Protein AF-A0A139MVV5-F1 (afdb_monomer_lite)

Secondary structure (DSSP, 8-state):
-HHHHHHHHHHHHHHHHHHHHHHHHHT----EEEEEEESTT-TT-EEEEEEETTT--EE---TT--EE-----

Sequence (73 aa):
MFDLWENLKYKVKKECHWLKQNVRQFFCKHHYVEGKILWHGVPGIYYDGVKCSKCGKTTEKEDWMTIYDEKED

pLDDT: mean 77.01, std 9.74, range [40.28, 87.5]

Radius of gyration: 17.05 Å; chains: 1; bounding box: 32×26×51 Å

Organism: NCBI:txid315405

Structure (mmCIF, N/CA/C/O backbone):
data_AF-A0A139MVV5-F1
#
_entry.id   AF-A0A139MVV5-F1
#
loop_
_atom_site.group_PDB
_atom_site.id
_atom_site.type_symbol
_atom_site.label_atom_id
_atom_site.label_alt_id
_atom_site.label_comp_id
_atom_site.label_asym_id
_atom_site.label_entity_id
_atom_site.label_seq_id
_atom_site.pdbx_PDB_ins_code
_atom_site.Cartn_x
_atom_site.Cartn_y
_atom_site.Cartn_z
_atom_site.occupancy
_atom_site.B_iso_or_equiv
_atom_site.auth_seq_id
_atom_site.auth_comp_id
_atom_site.auth_asym_id
_atom_site.auth_atom_id
_atom_site.pdbx_PDB_model_num
ATOM 1 N N . MET A 1 1 ? -18.230 8.593 31.151 1.00 59.19 1 MET A N 1
ATOM 2 C CA . MET A 1 1 ? -18.437 7.191 30.707 1.00 59.19 1 MET A CA 1
ATOM 3 C C . MET A 1 1 ? -18.786 7.083 29.209 1.00 59.19 1 MET A C 1
ATOM 5 O O . MET A 1 1 ? -18.649 6.000 28.660 1.00 59.19 1 MET A O 1
ATOM 9 N N . PHE A 1 2 ? -19.152 8.186 28.530 1.00 58.41 2 PHE A N 1
ATOM 10 C CA . PHE A 1 2 ? -19.388 8.244 27.074 1.00 58.41 2 PHE A CA 1
ATOM 11 C C . PHE A 1 2 ? -18.096 8.143 26.230 1.00 58.41 2 PHE A C 1
ATOM 13 O O . PHE A 1 2 ? -18.076 7.417 25.238 1.00 58.41 2 PHE A O 1
ATOM 20 N N . ASP A 1 3 ? -16.991 8.757 26.676 1.00 71.25 3 ASP A N 1
ATOM 21 C CA . ASP A 1 3 ? -15.707 8.765 25.946 1.00 71.25 3 ASP A CA 1
ATOM 22 C C . ASP A 1 3 ? -15.101 7.383 25.698 1.00 71.25 3 ASP A C 1
ATOM 24 O O . ASP A 1 3 ? -14.436 7.145 24.691 1.00 71.25 3 ASP A O 1
ATOM 28 N N . LEU A 1 4 ? -15.318 6.441 26.617 1.00 76.38 4 LEU A N 1
ATOM 29 C CA . LEU A 1 4 ? -14.720 5.113 26.514 1.00 76.38 4 LEU A CA 1
ATOM 30 C C . LEU A 1 4 ? -15.406 4.288 25.417 1.00 76.38 4 LEU A C 1
ATOM 32 O O . LEU A 1 4 ? -14.743 3.541 24.702 1.00 76.38 4 LEU A O 1
ATOM 36 N N . TRP A 1 5 ? -16.718 4.475 25.239 1.00 80.19 5 TRP A N 1
ATOM 37 C CA . TRP A 1 5 ? -17.506 3.781 24.220 1.00 80.19 5 TRP A CA 1
ATOM 38 C C . TRP A 1 5 ? -17.264 4.342 22.818 1.00 80.19 5 TRP A C 1
ATOM 40 O O . TRP A 1 5 ? -17.154 3.579 21.856 1.00 80.19 5 TRP A O 1
ATOM 50 N N . GLU A 1 6 ? -17.114 5.662 22.694 1.00 82.12 6 GLU A N 1
ATOM 51 C CA . GLU A 1 6 ? -16.730 6.299 21.430 1.00 82.12 6 GLU A CA 1
ATOM 52 C C . GLU A 1 6 ? -15.308 5.922 21.005 1.00 82.12 6 GLU A C 1
ATOM 54 O O . GLU A 1 6 ? -15.099 5.531 19.853 1.00 82.12 6 GLU A O 1
ATOM 59 N N . ASN A 1 7 ? -14.352 5.917 21.942 1.00 83.62 7 ASN A N 1
ATOM 60 C CA . ASN A 1 7 ? -12.993 5.449 21.670 1.00 83.62 7 ASN A CA 1
ATOM 61 C C . ASN A 1 7 ? -12.966 3.986 21.218 1.00 83.62 7 ASN A C 1
ATOM 63 O O . ASN A 1 7 ? -12.239 3.643 20.282 1.00 83.62 7 ASN A O 1
ATOM 67 N N . LEU A 1 8 ? -13.778 3.120 21.834 1.00 85.31 8 LEU A N 1
ATOM 68 C CA . LEU A 1 8 ? -13.861 1.716 21.434 1.00 85.31 8 LEU A CA 1
ATOM 69 C C . LEU A 1 8 ? -14.419 1.572 20.010 1.00 85.31 8 LEU A C 1
ATOM 71 O O . LEU A 1 8 ? -13.834 0.862 19.192 1.00 85.31 8 LEU A O 1
ATOM 75 N N . LYS A 1 9 ? -15.501 2.294 19.681 1.00 82.94 9 LYS A N 1
ATOM 76 C CA . LYS A 1 9 ? -16.079 2.317 18.325 1.00 82.94 9 LYS A CA 1
ATOM 7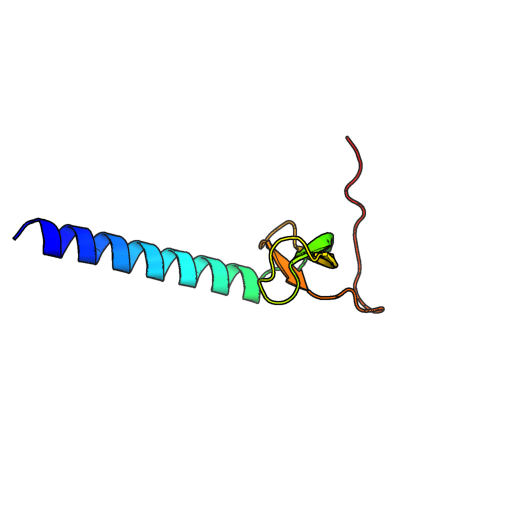7 C C . LYS A 1 9 ? -15.075 2.807 17.289 1.00 82.94 9 LYS A C 1
ATOM 79 O O . LYS A 1 9 ? -14.959 2.203 16.222 1.00 82.94 9 LYS A O 1
ATOM 84 N N . TYR A 1 10 ? -14.342 3.876 17.597 1.00 85.06 10 TYR A N 1
ATOM 85 C CA . TYR A 1 10 ? -13.313 4.407 16.710 1.00 85.06 10 TYR A CA 1
ATOM 86 C C . TYR A 1 10 ? -12.209 3.376 16.465 1.00 85.06 10 TYR A C 1
ATOM 88 O O . TYR A 1 10 ? -11.843 3.122 15.315 1.00 85.06 10 TYR A O 1
ATOM 96 N N . LYS A 1 11 ? -11.729 2.726 17.530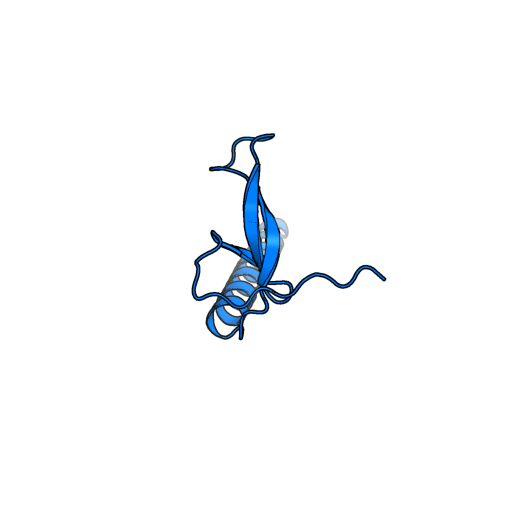 1.00 86.69 11 LYS A N 1
ATOM 97 C CA . LYS A 1 11 ? -10.681 1.706 17.446 1.00 86.69 11 LYS A CA 1
ATOM 98 C C . LYS A 1 11 ? -11.137 0.511 16.608 1.00 86.69 11 LYS A C 1
ATOM 100 O O . LYS A 1 11 ? -10.455 0.157 15.655 1.00 86.69 11 LYS A O 1
ATOM 105 N N . VAL A 1 12 ? -12.334 -0.021 16.859 1.00 86.81 12 VAL A N 1
ATOM 106 C CA . VAL A 1 12 ? -12.916 -1.118 16.062 1.00 86.81 12 VAL A CA 1
ATOM 107 C C . VAL A 1 12 ? -13.083 -0.717 14.596 1.00 86.81 12 VAL A C 1
ATOM 109 O O . VAL A 1 12 ? -12.725 -1.481 13.702 1.00 86.81 12 VAL A O 1
ATOM 112 N N . LYS A 1 13 ? -13.571 0.497 14.315 1.00 87.50 13 LYS A N 1
ATOM 113 C CA . LYS A 1 13 ? -13.725 0.989 12.939 1.00 87.50 13 LYS A CA 1
ATOM 114 C C . LYS A 1 13 ? -12.376 1.102 12.224 1.00 87.50 13 LYS A C 1
ATOM 116 O O . LYS A 1 13 ? -12.289 0.749 11.048 1.00 87.50 13 LYS A O 1
ATOM 121 N N . LYS A 1 14 ? -11.337 1.555 12.930 1.00 87.12 14 LYS A N 1
ATOM 122 C CA . LYS A 1 14 ? -9.966 1.644 12.415 1.00 87.12 14 LYS A CA 1
ATOM 123 C C . LYS A 1 14 ? -9.392 0.259 12.111 1.00 87.12 14 LYS A C 1
ATOM 125 O O . LYS A 1 14 ? -8.905 0.056 11.002 1.00 87.12 14 LYS A O 1
ATOM 130 N N . GLU A 1 15 ? -9.529 -0.693 13.030 1.00 87.31 15 GLU A N 1
ATOM 131 C CA . GLU A 1 15 ? -9.088 -2.081 12.828 1.00 87.31 15 GLU A CA 1
ATOM 132 C C . GLU A 1 15 ? -9.830 -2.746 11.660 1.00 87.31 15 GLU A C 1
ATOM 134 O O . GLU A 1 15 ? -9.207 -3.323 10.772 1.00 87.31 15 GLU A O 1
ATOM 139 N N . CYS A 1 16 ? -11.158 -2.599 11.577 1.00 85.25 16 CYS A N 1
ATOM 140 C CA . CYS A 1 16 ? -11.938 -3.119 10.452 1.00 85.25 16 CYS A CA 1
ATOM 141 C C . CYS A 1 16 ? -11.535 -2.485 9.116 1.00 85.25 16 CYS A C 1
ATOM 143 O O . CYS A 1 16 ? -11.520 -3.170 8.093 1.00 85.25 16 CYS A O 1
ATOM 145 N N . HIS A 1 17 ? -11.235 -1.185 9.099 1.00 85.06 17 HIS A N 1
ATOM 146 C CA . HIS A 1 17 ? -10.753 -0.510 7.899 1.00 85.06 17 HIS A CA 1
ATOM 147 C C . HIS A 1 17 ? -9.385 -1.053 7.472 1.00 85.06 17 HIS A C 1
ATOM 149 O O . HIS A 1 17 ? -9.194 -1.369 6.298 1.00 85.06 17 HIS A O 1
ATOM 155 N N . TRP A 1 18 ? -8.471 -1.227 8.428 1.00 83.12 18 TRP A N 1
ATOM 156 C CA . TRP A 1 18 ? -7.146 -1.792 8.190 1.00 83.12 18 TRP A CA 1
ATOM 157 C C . TRP A 1 18 ? -7.233 -3.232 7.662 1.00 83.12 18 TRP A C 1
ATOM 159 O O . TRP A 1 18 ? -6.658 -3.546 6.622 1.00 83.12 18 TRP A O 1
ATOM 169 N N . LEU A 1 19 ? -8.048 -4.088 8.286 1.00 82.75 19 LEU A N 1
ATOM 170 C CA . LEU A 1 19 ? -8.325 -5.452 7.816 1.00 82.75 19 LEU A CA 1
ATOM 171 C C . LEU A 1 19 ? -8.882 -5.473 6.389 1.00 82.75 19 LEU A C 1
ATOM 173 O O . LEU A 1 19 ? -8.373 -6.204 5.542 1.00 82.75 19 LEU A O 1
ATOM 177 N N . LYS A 1 20 ? -9.888 -4.641 6.090 1.00 81.12 20 LYS A N 1
ATOM 178 C CA . LYS A 1 20 ? -10.460 -4.543 4.737 1.00 81.12 20 LYS A CA 1
ATOM 179 C C . LYS A 1 20 ? -9.424 -4.101 3.706 1.00 81.12 20 LYS A C 1
ATOM 181 O O . LYS A 1 20 ? -9.405 -4.648 2.605 1.00 81.12 20 LYS A O 1
ATOM 186 N N . GLN A 1 21 ? -8.569 -3.135 4.044 1.00 77.06 21 GLN A N 1
ATOM 187 C CA . GLN A 1 21 ? -7.493 -2.697 3.156 1.00 77.06 21 GLN A CA 1
ATOM 188 C C . GLN A 1 21 ? -6.479 -3.813 2.900 1.00 77.06 21 GLN A C 1
ATOM 190 O O . GLN A 1 21 ? -6.153 -4.057 1.740 1.00 77.06 21 GLN A O 1
ATOM 195 N N . ASN A 1 22 ? -6.048 -4.532 3.937 1.00 76.00 22 ASN A N 1
ATOM 196 C CA . ASN A 1 22 ? -5.106 -5.640 3.784 1.00 76.00 22 ASN A CA 1
ATOM 197 C C . ASN A 1 22 ? -5.688 -6.782 2.951 1.00 76.00 22 ASN A C 1
ATOM 199 O O . ASN A 1 22 ? -5.054 -7.221 1.997 1.00 76.00 22 ASN A O 1
ATOM 203 N N . VAL A 1 23 ? -6.917 -7.223 3.240 1.00 77.62 23 VAL A N 1
ATOM 204 C CA . VAL A 1 23 ? -7.589 -8.269 2.448 1.00 77.62 23 VAL A CA 1
ATOM 205 C C . VAL A 1 23 ? -7.707 -7.834 0.988 1.00 77.62 23 VAL A C 1
ATOM 207 O O . VAL A 1 23 ? -7.384 -8.602 0.081 1.00 77.62 23 VAL A O 1
ATOM 210 N N . ARG A 1 24 ? -8.088 -6.574 0.740 1.00 72.06 24 ARG A N 1
ATOM 211 C CA . ARG A 1 24 ? -8.136 -6.029 -0.619 1.00 72.06 24 ARG A CA 1
ATOM 212 C C . ARG A 1 24 ? -6.764 -6.054 -1.284 1.00 72.06 24 ARG A C 1
ATOM 214 O O . ARG A 1 24 ? -6.715 -6.365 -2.462 1.00 72.06 24 ARG A O 1
ATOM 221 N N . GLN A 1 25 ? -5.679 -5.741 -0.576 1.00 69.12 25 GLN A N 1
ATOM 222 C CA . GLN A 1 25 ? -4.318 -5.793 -1.119 1.00 69.12 25 GLN A CA 1
ATOM 223 C C . GLN A 1 25 ? -3.861 -7.222 -1.435 1.00 69.12 25 GLN A C 1
ATOM 225 O O . GLN A 1 25 ? -3.278 -7.418 -2.496 1.00 69.12 25 GLN A O 1
ATOM 230 N N . PHE A 1 26 ? -4.166 -8.202 -0.579 1.00 73.75 26 PHE A N 1
ATOM 231 C CA . PHE A 1 26 ? -3.800 -9.610 -0.787 1.00 73.75 26 PHE A CA 1
ATOM 232 C C . PHE A 1 26 ? -4.487 -10.235 -2.006 1.00 73.75 26 PHE A C 1
ATOM 234 O O . PHE A 1 26 ? -3.845 -10.938 -2.779 1.00 73.75 26 PHE A O 1
ATOM 241 N N . PHE A 1 27 ? -5.779 -9.960 -2.202 1.00 73.62 27 PHE A N 1
ATOM 242 C CA . PHE A 1 27 ? -6.543 -10.498 -3.335 1.00 73.62 27 PHE A CA 1
ATOM 243 C C . PHE A 1 27 ? -6.579 -9.560 -4.550 1.00 73.62 27 PHE A C 1
ATOM 245 O O . PHE A 1 27 ? -7.252 -9.850 -5.543 1.00 73.62 27 PHE A O 1
ATOM 252 N N . CYS A 1 28 ? -5.892 -8.414 -4.504 1.00 77.19 28 CYS A N 1
ATOM 253 C CA . CYS A 1 28 ? -5.890 -7.484 -5.624 1.00 77.19 28 CYS A CA 1
ATOM 254 C C . CYS A 1 28 ? -5.128 -8.096 -6.798 1.00 77.19 28 CYS A C 1
ATOM 256 O O . CYS A 1 28 ? -3.909 -8.230 -6.750 1.00 77.19 28 CYS A O 1
ATOM 258 N N . LYS A 1 29 ? -5.817 -8.338 -7.920 1.00 79.50 29 LYS A N 1
ATOM 259 C CA . LYS A 1 29 ? -5.139 -8.441 -9.216 1.00 79.50 29 LYS A CA 1
ATOM 260 C C . LYS A 1 29 ? -4.562 -7.065 -9.549 1.00 79.50 29 LYS A C 1
ATOM 262 O O . LYS A 1 29 ? -5.294 -6.180 -10.013 1.00 79.50 29 LYS A O 1
ATOM 267 N N . HIS A 1 30 ? -3.294 -6.871 -9.196 1.00 79.56 30 HIS A N 1
ATOM 268 C CA . HIS A 1 30 ? -2.631 -5.578 -9.252 1.00 79.56 30 HIS A CA 1
ATOM 269 C C . HIS A 1 30 ? -2.660 -5.006 -10.671 1.00 79.56 30 HIS A C 1
ATOM 271 O O . HIS A 1 30 ? -2.305 -5.668 -11.640 1.00 79.56 30 HIS A O 1
ATOM 277 N N . HIS A 1 31 ? -3.138 -3.769 -10.762 1.00 82.25 31 HIS A N 1
ATOM 278 C CA . HIS A 1 31 ? -3.035 -2.924 -11.943 1.00 82.25 31 HIS A CA 1
ATOM 279 C C . HIS A 1 31 ? -2.089 -1.792 -11.571 1.00 82.25 31 HIS A C 1
ATOM 281 O O . HIS A 1 31 ? -2.497 -0.857 -10.875 1.00 82.25 31 HIS A O 1
ATOM 287 N N . TYR A 1 32 ? -0.819 -1.971 -11.907 1.00 82.75 32 TYR A N 1
ATOM 288 C CA . TYR A 1 32 ? 0.242 -1.030 -11.589 1.00 82.75 32 TYR A CA 1
ATOM 289 C C . TYR A 1 32 ? 0.290 0.062 -12.651 1.00 82.75 32 TYR A C 1
ATOM 291 O O . TYR A 1 32 ? 0.270 -0.236 -13.841 1.00 82.75 32 TYR A O 1
ATOM 299 N N . VAL A 1 33 ? 0.314 1.306 -12.194 1.00 84.31 33 VAL A N 1
ATOM 300 C CA . VAL A 1 33 ? 0.555 2.497 -13.008 1.00 84.31 33 VAL A CA 1
ATOM 301 C C . VAL A 1 33 ? 1.837 3.158 -12.526 1.00 84.31 33 VAL A C 1
ATOM 303 O O . VAL A 1 33 ? 2.232 2.954 -11.369 1.00 84.31 33 VAL A O 1
ATOM 306 N N . GLU A 1 34 ? 2.497 3.916 -13.394 1.00 84.25 34 GLU A N 1
ATOM 307 C CA . GLU A 1 34 ? 3.678 4.679 -12.995 1.00 84.25 34 GLU A CA 1
ATOM 308 C 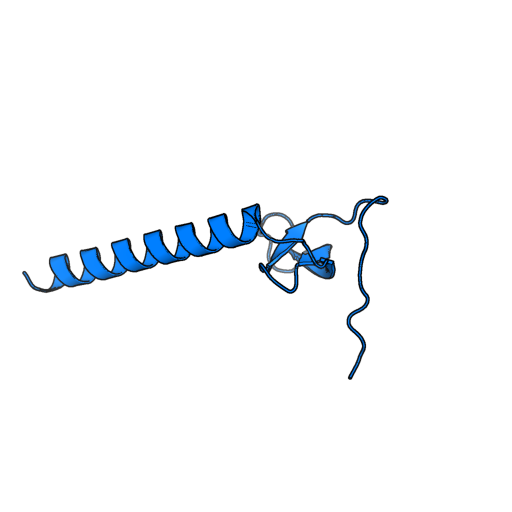C . GLU A 1 34 ? 3.323 5.680 -11.894 1.00 84.25 34 GLU A C 1
ATOM 310 O O . GLU A 1 34 ? 2.248 6.280 -11.869 1.00 84.25 34 GLU A O 1
ATOM 315 N N . GLY A 1 35 ? 4.207 5.813 -10.912 1.00 80.06 35 GLY A N 1
ATOM 316 C CA . GLY A 1 35 ? 3.967 6.696 -9.788 1.00 80.06 35 GLY A CA 1
ATOM 317 C C . GLY A 1 35 ? 5.231 6.986 -9.003 1.00 80.06 35 GLY A C 1
ATOM 318 O O . GLY A 1 35 ? 6.214 6.255 -9.044 1.00 80.06 35 GLY A O 1
ATOM 319 N N . LYS A 1 36 ? 5.188 8.069 -8.234 1.00 78.25 36 LYS A N 1
ATOM 320 C CA . LYS A 1 36 ? 6.285 8.458 -7.350 1.00 78.25 36 LYS A CA 1
ATOM 321 C C . LYS A 1 36 ? 6.076 7.865 -5.964 1.00 78.25 36 LYS A C 1
ATOM 323 O O . LYS A 1 36 ? 5.015 8.054 -5.363 1.00 78.25 36 LYS A O 1
ATOM 328 N N . ILE A 1 37 ? 7.081 7.163 -5.451 1.00 79.38 37 ILE A N 1
ATOM 329 C CA . ILE A 1 37 ? 7.061 6.576 -4.108 1.00 79.38 37 ILE A CA 1
ATOM 330 C C . ILE A 1 37 ? 7.945 7.416 -3.194 1.00 79.38 37 ILE A C 1
ATOM 332 O O . ILE A 1 37 ? 9.042 7.819 -3.569 1.00 79.38 37 ILE A O 1
ATOM 336 N N . LEU A 1 38 ? 7.450 7.714 -1.993 1.00 76.75 38 LEU A N 1
ATOM 337 C CA . LEU A 1 38 ? 8.200 8.463 -0.990 1.00 76.75 38 LEU A CA 1
ATOM 338 C C . LEU A 1 38 ? 9.304 7.573 -0.402 1.00 76.75 38 LEU A C 1
ATOM 340 O O . LEU A 1 38 ? 9.016 6.501 0.137 1.00 76.75 38 LEU A O 1
ATOM 344 N N . TRP A 1 39 ? 10.556 8.020 -0.465 1.00 68.56 39 TRP A N 1
ATOM 345 C CA . TRP A 1 39 ? 11.692 7.250 0.038 1.00 68.56 39 TRP A CA 1
ATOM 346 C C . TRP A 1 39 ? 11.723 7.244 1.568 1.00 68.56 39 TRP A C 1
ATOM 348 O O . TRP A 1 39 ? 11.903 8.286 2.193 1.00 68.56 39 TRP A O 1
ATOM 358 N N . HIS A 1 40 ? 11.516 6.071 2.179 1.00 64.44 40 HIS A N 1
ATOM 359 C CA . HIS A 1 40 ? 11.663 5.819 3.623 1.00 64.44 40 HIS A CA 1
ATOM 360 C C . HIS A 1 40 ? 11.015 6.855 4.571 1.00 64.44 40 HIS A C 1
ATOM 362 O O . HIS A 1 40 ? 11.481 7.063 5.688 1.00 64.44 40 HIS A O 1
ATOM 368 N N . GLY A 1 41 ? 9.920 7.503 4.160 1.00 62.91 41 GLY A N 1
ATOM 369 C CA . GLY A 1 41 ? 9.249 8.510 4.990 1.00 62.91 41 GLY A CA 1
ATOM 370 C C . GLY A 1 41 ? 9.944 9.876 5.035 1.00 62.91 41 GLY A C 1
ATOM 371 O O . GLY A 1 41 ? 9.516 10.728 5.811 1.00 62.91 41 GLY A O 1
ATOM 372 N N . VAL A 1 42 ? 10.975 10.106 4.214 1.00 68.75 42 VAL A N 1
ATOM 373 C CA . VAL A 1 42 ? 11.650 11.404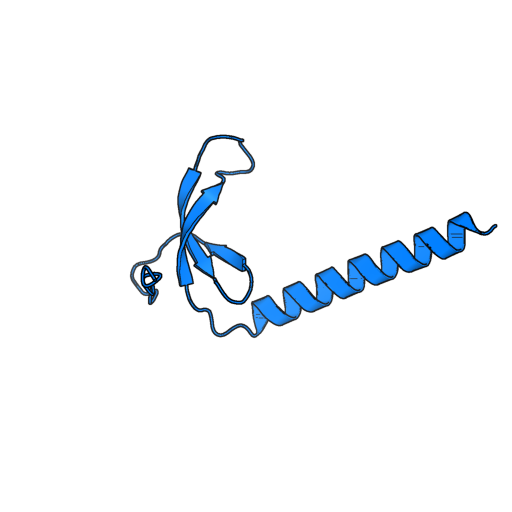 4.089 1.00 68.75 42 VAL A CA 1
ATOM 374 C C . VAL A 1 42 ? 10.816 12.319 3.183 1.00 68.75 42 VAL A C 1
ATOM 376 O O . VAL A 1 42 ? 10.653 12.025 1.996 1.00 68.75 42 VAL A O 1
ATOM 379 N N . PRO A 1 43 ? 10.276 13.439 3.697 1.00 67.94 43 PRO A N 1
ATOM 380 C CA . PRO A 1 43 ? 9.530 14.386 2.877 1.00 67.94 43 PRO A CA 1
ATOM 381 C C . PRO A 1 43 ? 10.429 14.978 1.785 1.00 67.94 43 PRO A C 1
ATOM 383 O O . PRO A 1 43 ? 11.517 15.468 2.073 1.00 67.94 43 PRO A O 1
ATOM 386 N N . GLY A 1 44 ? 9.964 14.961 0.535 1.00 69.50 44 GLY A N 1
ATOM 387 C CA . GLY A 1 44 ? 10.647 15.613 -0.590 1.00 69.50 44 GLY A CA 1
ATOM 388 C C . GLY A 1 44 ? 11.592 14.722 -1.399 1.00 69.50 44 GLY A C 1
ATOM 389 O O . GLY A 1 44 ? 12.030 15.153 -2.462 1.00 69.50 44 GLY A O 1
ATOM 390 N N . ILE A 1 45 ? 11.854 13.486 -0.964 1.00 73.00 45 ILE A N 1
ATOM 391 C CA . ILE A 1 45 ? 12.613 12.50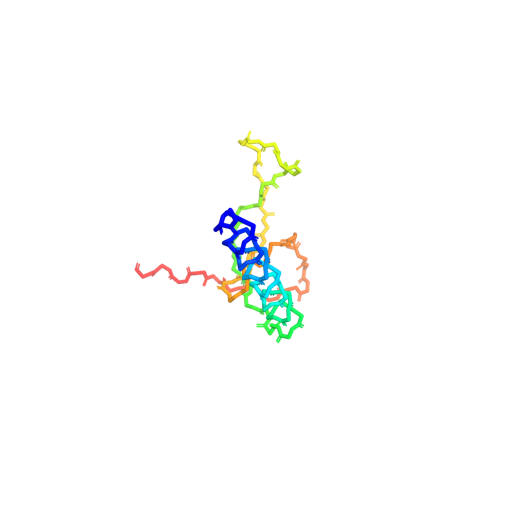8 -1.753 1.00 73.00 45 ILE A CA 1
ATOM 392 C C . ILE A 1 45 ? 11.638 11.476 -2.309 1.00 73.00 45 ILE A C 1
ATOM 394 O O . ILE A 1 45 ? 11.041 10.692 -1.568 1.00 73.00 45 ILE A O 1
ATOM 398 N N . TYR A 1 46 ? 11.482 11.497 -3.628 1.00 75.69 46 TYR A N 1
ATOM 399 C CA . TYR A 1 46 ? 10.647 10.560 -4.360 1.00 75.69 46 TYR A CA 1
ATOM 400 C C . TYR A 1 46 ? 11.505 9.762 -5.330 1.00 75.69 46 TYR A C 1
ATOM 402 O O . TYR A 1 46 ? 12.371 10.337 -5.988 1.00 75.69 46 TYR A O 1
ATOM 410 N N . TYR A 1 47 ? 11.239 8.466 -5.431 1.00 78.31 47 TYR A N 1
ATOM 411 C CA . TYR A 1 47 ? 11.808 7.609 -6.463 1.00 78.31 47 TYR A CA 1
ATOM 412 C C . TYR A 1 47 ? 10.713 7.111 -7.399 1.00 78.31 47 TYR A C 1
ATOM 414 O O . TYR A 1 47 ? 9.532 7.048 -7.029 1.00 78.31 47 TYR A O 1
ATOM 422 N N . ASP A 1 48 ? 11.123 6.782 -8.619 1.00 79.56 48 ASP A N 1
ATOM 423 C CA . ASP A 1 48 ? 10.234 6.212 -9.616 1.00 79.56 48 ASP A CA 1
ATOM 424 C C . ASP A 1 48 ? 9.866 4.792 -9.199 1.00 79.56 48 ASP A C 1
ATOM 426 O O . ASP A 1 48 ? 10.716 3.946 -8.912 1.00 79.56 48 ASP A O 1
ATOM 430 N N . GLY A 1 49 ? 8.572 4.533 -9.137 1.00 84.50 49 GLY A N 1
ATOM 431 C CA . GLY A 1 49 ? 8.047 3.219 -8.848 1.00 84.50 49 GLY A CA 1
ATOM 432 C C . GLY A 1 49 ? 6.685 3.051 -9.479 1.00 84.50 49 GLY A C 1
ATOM 433 O O . GLY A 1 49 ? 6.286 3.776 -10.393 1.00 84.50 49 GLY A O 1
ATOM 434 N N . VAL A 1 50 ? 5.954 2.067 -8.985 1.00 85.12 50 VAL A N 1
ATOM 435 C CA . VAL A 1 50 ? 4.609 1.802 -9.462 1.00 85.12 50 VAL A CA 1
ATOM 436 C C . VAL A 1 50 ? 3.628 1.790 -8.314 1.00 85.12 50 VAL A C 1
ATOM 438 O O . VAL A 1 50 ? 3.904 1.311 -7.209 1.00 85.12 50 VAL A O 1
ATOM 441 N N . LYS A 1 51 ? 2.440 2.321 -8.579 1.00 87.38 51 LYS A N 1
ATOM 442 C CA . LYS A 1 51 ? 1.331 2.334 -7.636 1.00 87.38 51 LYS A CA 1
ATOM 443 C C . LYS A 1 51 ? 0.179 1.542 -8.214 1.00 87.38 51 LYS A C 1
ATOM 445 O O . LYS A 1 51 ? -0.193 1.695 -9.369 1.00 87.38 51 LYS A O 1
ATOM 450 N N . CYS A 1 52 ? -0.428 0.686 -7.404 1.00 85.31 52 CYS A N 1
ATOM 451 C CA . CYS A 1 52 ? -1.635 0.006 -7.825 1.00 85.31 52 CYS A CA 1
ATOM 452 C C . CYS A 1 52 ? -2.832 0.963 -7.751 1.00 85.31 52 CYS A C 1
ATOM 454 O O . CYS A 1 52 ? -3.228 1.359 -6.652 1.00 85.31 52 CYS A O 1
ATOM 456 N N . SER A 1 53 ? -3.466 1.262 -8.888 1.00 82.75 53 SER A N 1
ATOM 457 C CA . SER A 1 53 ? -4.660 2.128 -8.949 1.00 82.75 53 SER A CA 1
ATOM 458 C C . SER A 1 53 ? -5.834 1.587 -8.119 1.00 82.75 53 SER A C 1
ATOM 460 O O . SER A 1 53 ? -6.637 2.341 -7.575 1.00 82.75 53 SER A O 1
ATOM 462 N N . LYS A 1 54 ? -5.917 0.260 -7.952 1.00 81.62 54 LYS A N 1
ATOM 463 C CA . LYS A 1 54 ? -7.016 -0.411 -7.239 1.00 81.62 54 LYS A CA 1
ATOM 464 C C . LYS A 1 54 ? -6.854 -0.446 -5.723 1.00 81.62 54 LYS A C 1
ATOM 466 O O . LYS A 1 54 ? -7.845 -0.293 -5.014 1.00 81.62 54 LYS A O 1
ATOM 471 N N . CYS A 1 55 ? -5.660 -0.741 -5.213 1.00 81.44 55 CYS A N 1
ATOM 472 C CA . CYS A 1 55 ? -5.438 -0.961 -3.775 1.00 81.44 55 CYS A CA 1
ATOM 473 C C . CYS A 1 55 ? -4.446 0.022 -3.142 1.00 81.44 55 CYS A C 1
ATOM 475 O O . CYS A 1 55 ? -4.229 -0.033 -1.932 1.00 81.44 55 CYS A O 1
ATOM 477 N N . GLY A 1 56 ? -3.848 0.911 -3.939 1.00 78.19 56 GLY A N 1
ATOM 478 C CA . GLY A 1 56 ? -2.916 1.940 -3.485 1.00 78.19 56 GLY A CA 1
ATOM 479 C C . GLY A 1 56 ? -1.533 1.426 -3.090 1.00 78.19 56 GLY A C 1
ATOM 480 O O . GLY A 1 56 ? -0.712 2.230 -2.666 1.00 78.19 56 GLY A O 1
ATOM 481 N N . LYS A 1 57 ? -1.267 0.117 -3.219 1.00 82.81 57 LYS A N 1
ATOM 482 C CA . LYS A 1 57 ? 0.035 -0.479 -2.903 1.00 82.81 57 LYS A CA 1
ATOM 483 C C . LYS A 1 57 ? 1.103 0.103 -3.826 1.00 82.81 57 LY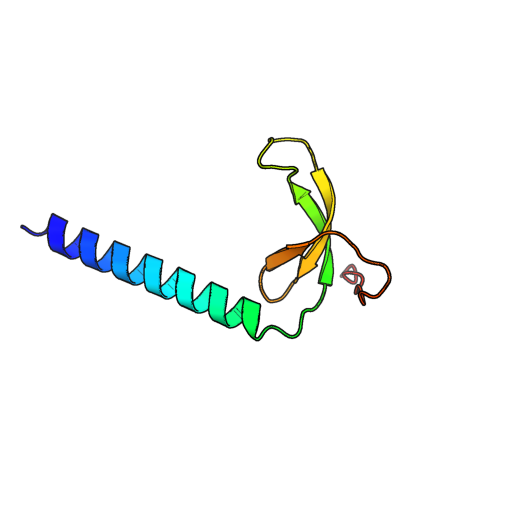S A C 1
ATOM 485 O O . LYS A 1 57 ? 0.937 0.057 -5.043 1.00 82.81 57 LYS A O 1
ATOM 490 N N . THR A 1 58 ? 2.167 0.630 -3.243 1.00 85.31 58 THR A N 1
ATOM 491 C CA . THR A 1 58 ? 3.341 1.142 -3.949 1.00 85.31 58 THR A CA 1
ATOM 492 C C . THR A 1 58 ? 4.468 0.124 -3.868 1.00 85.31 58 THR A C 1
ATOM 494 O O . THR A 1 58 ? 4.676 -0.468 -2.808 1.00 85.31 58 THR A O 1
ATOM 497 N N . THR A 1 59 ? 5.173 -0.095 -4.968 1.00 83.50 59 THR A N 1
ATOM 498 C CA . THR A 1 59 ? 6.334 -0.987 -5.031 1.00 83.50 59 THR A CA 1
ATOM 499 C C . THR A 1 59 ? 7.315 -0.487 -6.079 1.00 83.50 59 THR A C 1
ATOM 501 O O . THR A 1 59 ? 6.937 0.254 -6.986 1.00 83.50 59 THR A O 1
ATOM 504 N N . GLU A 1 60 ? 8.576 -0.876 -5.952 1.00 84.06 60 GLU A N 1
ATOM 505 C CA . GLU A 1 60 ? 9.568 -0.642 -6.998 1.00 84.06 60 GLU A CA 1
ATOM 506 C C . GLU A 1 60 ? 9.150 -1.329 -8.305 1.00 84.06 60 GLU A C 1
ATOM 508 O O . GLU A 1 60 ? 8.458 -2.351 -8.298 1.00 84.06 60 GLU A O 1
ATOM 513 N N . LYS A 1 61 ? 9.524 -0.710 -9.427 1.00 81.75 61 LYS A N 1
ATOM 514 C CA . LYS A 1 61 ? 9.289 -1.236 -10.771 1.00 81.75 61 LYS A CA 1
ATOM 515 C C . LYS A 1 61 ? 10.240 -2.407 -11.000 1.00 81.75 61 LYS A C 1
ATOM 517 O O . LYS A 1 61 ? 11.449 -2.216 -10.997 1.00 81.75 61 LYS A O 1
ATOM 522 N N . GLU A 1 62 ? 9.692 -3.597 -11.214 1.00 79.19 62 GLU A N 1
ATOM 523 C CA . GLU A 1 62 ? 10.468 -4.781 -11.595 1.00 79.19 62 GLU A CA 1
ATOM 524 C C . GLU A 1 62 ? 10.188 -5.150 -13.060 1.00 79.19 62 GLU A C 1
ATOM 526 O O . GLU A 1 62 ? 9.071 -4.965 -13.547 1.00 79.19 62 GLU A O 1
ATOM 531 N N . ASP A 1 63 ? 11.180 -5.703 -13.762 1.00 76.75 63 ASP A N 1
ATOM 532 C CA . ASP A 1 63 ? 11.140 -5.921 -15.222 1.00 76.75 63 ASP A CA 1
ATOM 533 C C . ASP A 1 63 ? 10.028 -6.868 -15.699 1.00 76.75 63 ASP A C 1
ATOM 535 O O . ASP A 1 63 ? 9.586 -6.811 -16.844 1.00 76.75 63 ASP A O 1
ATOM 539 N N . TRP A 1 64 ? 9.556 -7.755 -14.824 1.00 75.19 64 TRP A N 1
ATOM 540 C CA . TRP A 1 64 ? 8.477 -8.698 -15.123 1.00 75.19 64 TRP A CA 1
ATOM 541 C C . TRP A 1 64 ? 7.077 -8.109 -14.887 1.00 75.19 64 TRP A C 1
ATOM 543 O O . TRP A 1 64 ? 6.076 -8.764 -15.193 1.00 75.19 64 TRP A O 1
ATOM 553 N N . MET A 1 65 ? 6.971 -6.899 -14.323 1.00 76.62 65 MET A N 1
ATOM 554 C CA . MET A 1 65 ? 5.684 -6.272 -14.032 1.00 76.62 65 MET A CA 1
ATOM 555 C C . MET A 1 65 ? 5.057 -5.668 -15.289 1.00 76.62 65 MET A C 1
ATOM 557 O O . MET A 1 65 ? 5.678 -4.913 -16.030 1.00 76.62 65 MET A O 1
ATOM 561 N N . THR A 1 66 ? 3.766 -5.931 -15.490 1.00 78.75 66 THR A N 1
ATOM 562 C CA . THR A 1 66 ? 2.970 -5.199 -16.481 1.00 78.75 66 THR A CA 1
ATOM 563 C C . THR A 1 66 ? 2.526 -3.868 -15.891 1.00 78.75 66 THR A C 1
ATOM 565 O O . THR A 1 66 ? 1.728 -3.836 -14.947 1.00 78.75 66 THR A O 1
ATOM 568 N N . ILE A 1 67 ? 3.034 -2.783 -16.466 1.00 81.44 67 ILE A N 1
ATOM 569 C CA . ILE A 1 67 ? 2.695 -1.414 -16.088 1.00 81.44 67 ILE A CA 1
ATOM 570 C C . ILE A 1 67 ? 1.787 -0.853 -17.160 1.00 81.44 67 ILE A C 1
ATOM 572 O O . ILE A 1 67 ? 2.048 -0.999 -18.352 1.00 81.44 67 ILE A O 1
ATOM 576 N N . TYR A 1 68 ? 0.698 -0.260 -16.709 1.00 79.38 68 TYR A N 1
ATOM 577 C CA . TYR A 1 68 ? -0.256 0.403 -17.567 1.00 79.38 68 TYR A CA 1
ATOM 578 C C . TYR A 1 68 ? 0.024 1.895 -17.488 1.00 79.38 68 TYR A C 1
ATOM 580 O O . TYR A 1 68 ? 0.063 2.448 -16.387 1.00 79.38 68 TYR A O 1
ATOM 588 N N . ASP A 1 69 ? 0.192 2.535 -18.637 1.00 69.44 69 ASP A N 1
ATOM 589 C CA . ASP A 1 69 ? 0.214 3.989 -18.694 1.00 69.44 69 ASP A CA 1
ATOM 590 C C . ASP A 1 69 ? -1.162 4.498 -18.250 1.00 69.44 69 ASP A C 1
ATOM 592 O O . ASP A 1 69 ? -2.201 4.004 -18.714 1.00 69.44 69 ASP A O 1
ATOM 596 N N . GLU A 1 70 ? -1.193 5.451 -17.315 1.00 60.09 70 GLU A N 1
ATOM 597 C CA . GLU A 1 70 ? -2.399 6.252 -17.127 1.00 60.09 70 GLU A CA 1
ATOM 598 C C . GLU A 1 70 ? -2.625 6.967 -18.457 1.00 60.09 70 GLU A C 1
ATOM 600 O O . GLU A 1 70 ? -1.861 7.851 -18.831 1.00 60.09 70 GLU A O 1
ATOM 605 N N . LYS A 1 71 ? -3.626 6.519 -19.224 1.00 47.44 71 LYS A N 1
ATOM 606 C CA . LYS A 1 71 ? -4.092 7.274 -20.381 1.00 47.44 71 LYS A CA 1
ATOM 607 C C . LYS A 1 71 ? -4.470 8.659 -19.869 1.00 47.44 71 LYS A C 1
ATOM 609 O O . LYS A 1 71 ? -5.384 8.769 -19.056 1.00 47.44 71 LYS A O 1
ATOM 614 N N . GLU A 1 72 ? -3.720 9.663 -20.309 1.00 44.03 72 GLU A N 1
ATOM 615 C CA . GLU A 1 72 ? -4.108 11.065 -20.232 1.00 44.03 72 GLU A CA 1
ATOM 616 C C . GLU A 1 72 ? -5.481 11.199 -20.915 1.00 44.03 72 GLU A C 1
ATOM 618 O O . GLU A 1 72 ? -5.583 11.023 -22.130 1.00 44.03 72 GLU A O 1
ATOM 623 N N . ASP A 1 73 ? -6.526 11.422 -20.114 1.00 40.28 73 ASP A N 1
ATOM 624 C CA . ASP A 1 73 ? -7.813 11.982 -20.550 1.00 40.28 73 ASP A CA 1
ATOM 625 C C . ASP A 1 73 ? -7.798 13.501 -20.307 1.00 40.28 73 ASP A C 1
ATOM 627 O O . ASP A 1 73 ? -7.390 13.919 -19.193 1.00 40.28 73 ASP A O 1
#

Foldseek 3Di:
DVVVVVVVVVVVVVVVVVVVLVVCVVPDPFAWEWDWDDPPPDPPDTDIWTAGPRRRDTDHDDPPDDYDYPPDD